Protein AF-A0A317ZCP6-F1 (afdb_monomer_lite)

pLDDT: mean 84.68, std 14.22, range [36.19, 97.12]

Structure (mmCIF, N/CA/C/O backbone):
data_AF-A0A317ZCP6-F1
#
_entry.id   AF-A0A317ZCP6-F1
#
loop_
_atom_site.group_PDB
_atom_site.id
_atom_site.type_symbol
_atom_site.label_atom_id
_atom_site.label_alt_id
_atom_site.label_comp_id
_atom_site.label_asym_id
_atom_site.label_entity_id
_atom_site.label_seq_id
_atom_site.pdbx_PDB_ins_code
_atom_site.Cartn_x
_atom_site.Cartn_y
_atom_site.Cartn_z
_atom_site.occupancy
_atom_site.B_iso_or_equiv
_atom_site.auth_seq_id
_atom_site.auth_comp_id
_atom_site.auth_asym_id
_atom_site.auth_atom_id
_atom_site.pdbx_PDB_model_num
ATOM 1 N N . MET A 1 1 ? 5.111 -17.673 -9.911 1.00 57.44 1 MET A N 1
ATOM 2 C CA . MET A 1 1 ? 4.857 -16.214 -9.877 1.00 57.44 1 MET A CA 1
ATOM 3 C C . MET A 1 1 ? 3.831 -15.945 -8.789 1.00 57.44 1 MET A C 1
ATOM 5 O O . MET A 1 1 ? 2.890 -16.719 -8.690 1.00 57.44 1 MET A O 1
ATOM 9 N N . GLN A 1 2 ? 4.041 -14.940 -7.933 1.00 74.50 2 GLN A N 1
ATOM 10 C CA . GLN A 1 2 ? 3.030 -14.547 -6.942 1.00 74.50 2 GLN A CA 1
ATOM 11 C C . GLN A 1 2 ? 1.878 -13.835 -7.657 1.00 74.50 2 GLN A C 1
ATOM 13 O O . GLN A 1 2 ? 2.135 -13.032 -8.551 1.00 74.50 2 GLN A O 1
ATOM 18 N N . GLY A 1 3 ? 0.640 -14.164 -7.292 1.00 91.25 3 GLY A N 1
ATOM 19 C CA . GLY A 1 3 ? -0.557 -13.499 -7.803 1.00 91.25 3 GLY A CA 1
ATOM 20 C C . GLY A 1 3 ? -0.906 -12.236 -7.017 1.00 91.25 3 GLY A C 1
ATOM 21 O O . GLY A 1 3 ? -0.183 -11.833 -6.105 1.00 91.25 3 GLY A O 1
ATOM 22 N N . ILE A 1 4 ? -2.037 -11.628 -7.367 1.00 94.94 4 ILE A N 1
ATOM 23 C CA . ILE A 1 4 ? -2.645 -10.544 -6.588 1.00 94.94 4 ILE A CA 1
ATOM 24 C C . ILE A 1 4 ? -3.201 -11.129 -5.284 1.00 94.94 4 ILE A C 1
ATOM 26 O O . ILE A 1 4 ? -3.896 -12.146 -5.319 1.00 94.94 4 ILE A O 1
ATOM 30 N N . THR A 1 5 ? -2.918 -10.495 -4.145 1.00 96.38 5 THR A N 1
ATOM 31 C CA . THR A 1 5 ? -3.489 -10.890 -2.846 1.00 96.38 5 THR A CA 1
ATOM 32 C C . THR A 1 5 ? -4.449 -9.830 -2.328 1.00 96.38 5 THR A C 1
ATOM 34 O O . THR A 1 5 ? -4.243 -8.635 -2.540 1.00 96.38 5 THR A O 1
ATOM 37 N N . ILE A 1 6 ? -5.504 -10.278 -1.647 1.00 95.88 6 ILE A N 1
ATOM 38 C CA . ILE A 1 6 ? -6.473 -9.420 -0.966 1.00 95.88 6 ILE A CA 1
ATOM 39 C C . ILE A 1 6 ? -6.577 -9.911 0.473 1.00 95.88 6 ILE A C 1
ATOM 41 O O . ILE A 1 6 ? -6.936 -11.061 0.721 1.00 95.88 6 ILE A O 1
ATOM 45 N N . GLU A 1 7 ? -6.259 -9.034 1.414 1.00 96.12 7 GLU A N 1
ATOM 46 C CA . GLU A 1 7 ? -6.312 -9.295 2.847 1.00 96.12 7 GLU A CA 1
ATOM 47 C C . GLU A 1 7 ? -7.375 -8.391 3.471 1.00 96.12 7 GLU A C 1
ATOM 49 O O . GLU A 1 7 ? -7.331 -7.170 3.316 1.00 96.12 7 GLU A O 1
ATOM 54 N N . LEU A 1 8 ? -8.337 -8.991 4.173 1.00 94.62 8 LEU A N 1
ATOM 55 C CA . LEU A 1 8 ? -9.399 -8.278 4.880 1.00 94.62 8 LEU A CA 1
ATOM 56 C C . LEU A 1 8 ? -9.108 -8.305 6.376 1.00 94.62 8 LEU A C 1
ATOM 58 O O . LEU A 1 8 ? -8.979 -9.374 6.973 1.00 94.62 8 LEU A O 1
ATOM 62 N N . MET A 1 9 ? -9.004 -7.129 6.987 1.00 95.00 9 MET A N 1
ATOM 63 C CA . MET A 1 9 ? -8.581 -6.982 8.375 1.00 95.00 9 MET A CA 1
ATOM 64 C C . MET A 1 9 ? -9.559 -6.094 9.134 1.00 95.00 9 MET A C 1
ATOM 66 O O . MET A 1 9 ? -9.804 -4.950 8.758 1.00 95.00 9 MET A O 1
ATOM 70 N N . LYS A 1 10 ? -10.094 -6.604 10.249 1.00 92.81 10 LYS A N 1
ATOM 71 C CA . LYS A 1 10 ? -10.973 -5.817 11.127 1.00 92.81 10 LYS A CA 1
ATOM 72 C C . LYS A 1 10 ? -10.212 -4.675 11.804 1.00 92.81 10 LYS A C 1
ATOM 74 O O . LYS A 1 10 ? -10.729 -3.570 11.900 1.00 92.81 10 LYS A O 1
ATOM 79 N N . GLN A 1 11 ? -8.997 -4.952 12.266 1.00 93.19 11 GLN A N 1
ATOM 80 C CA . GLN A 1 11 ? -8.072 -3.977 12.835 1.00 93.19 11 GLN A CA 1
ATOM 81 C C . GLN A 1 11 ? -6.661 -4.328 12.376 1.00 93.19 11 GLN A C 1
ATOM 83 O O . GLN A 1 11 ? -6.311 -5.510 12.331 1.00 93.19 11 GLN A O 1
ATOM 88 N N . TYR A 1 12 ? -5.862 -3.323 12.026 1.00 94.06 12 TYR A N 1
ATOM 89 C CA . TYR A 1 12 ? -4.502 -3.548 11.551 1.00 94.06 12 TYR A CA 1
ATOM 90 C C . TYR A 1 12 ? -3.554 -2.418 11.951 1.00 94.06 12 TYR A C 1
ATOM 92 O O . TYR A 1 12 ? -3.798 -1.241 11.691 1.00 94.06 12 TYR A O 1
ATOM 100 N N . THR A 1 13 ? -2.432 -2.814 12.542 1.00 94.88 13 THR A N 1
ATOM 101 C CA . THR A 1 13 ? -1.283 -1.963 12.846 1.00 94.88 13 THR A CA 1
ATOM 102 C C . THR A 1 13 ? -0.038 -2.759 12.496 1.00 94.88 13 THR A C 1
ATOM 104 O O . THR A 1 13 ? 0.009 -3.971 12.712 1.00 94.88 13 THR A O 1
ATOM 107 N N . SER A 1 14 ? 0.977 -2.091 11.958 1.00 95.38 14 SER A N 1
ATOM 108 C CA . SER A 1 14 ? 2.213 -2.749 11.549 1.00 95.38 14 SER A CA 1
ATOM 109 C C . SER A 1 14 ? 3.442 -2.077 12.154 1.00 95.38 14 SER A C 1
ATOM 111 O O . SER A 1 14 ? 3.448 -0.883 12.471 1.00 95.38 14 SER A O 1
ATOM 113 N N . SER A 1 15 ? 4.535 -2.833 12.248 1.00 95.44 15 SER A N 1
ATOM 114 C CA . SER A 1 15 ? 5.870 -2.234 12.253 1.00 95.44 15 SER A CA 1
ATOM 115 C C . SER A 1 15 ? 6.146 -1.565 10.898 1.00 95.44 15 SER A C 1
ATOM 117 O O . SER A 1 15 ? 5.391 -1.737 9.938 1.00 95.44 15 SER A O 1
ATOM 119 N N . ALA A 1 16 ? 7.202 -0.752 10.820 1.00 96.50 16 ALA A N 1
ATOM 120 C CA . ALA A 1 16 ? 7.627 -0.195 9.542 1.00 96.50 16 ALA A CA 1
ATOM 121 C C . ALA A 1 16 ? 8.177 -1.313 8.644 1.00 96.50 16 ALA A C 1
ATOM 123 O O . ALA A 1 16 ? 8.994 -2.118 9.092 1.00 96.50 16 ALA A O 1
ATOM 124 N N . TYR A 1 17 ? 7.753 -1.347 7.384 1.00 96.56 17 TYR A N 1
ATOM 125 C CA . TYR A 1 17 ? 8.246 -2.292 6.385 1.00 96.56 17 TYR A CA 1
ATOM 126 C C . TYR A 1 17 ? 8.432 -1.608 5.034 1.00 96.56 17 TYR A C 1
ATOM 128 O O . TYR A 1 17 ? 7.825 -0.577 4.752 1.00 96.56 17 TYR A O 1
ATOM 136 N N . ARG A 1 18 ? 9.289 -2.188 4.190 1.00 95.62 18 ARG A N 1
ATOM 137 C CA . ARG A 1 18 ? 9.496 -1.728 2.815 1.00 95.62 18 ARG A CA 1
ATOM 138 C C . ARG A 1 18 ? 8.656 -2.551 1.845 1.00 95.62 18 ARG A C 1
ATOM 140 O O . ARG A 1 18 ? 8.644 -3.783 1.911 1.00 95.62 18 ARG A O 1
ATOM 147 N N . VAL A 1 19 ? 7.987 -1.875 0.919 1.00 94.50 19 VAL A N 1
ATOM 148 C CA . VAL A 1 19 ? 7.223 -2.521 -0.150 1.00 94.50 19 VAL A CA 1
ATOM 149 C C . VAL A 1 19 ? 8.164 -2.876 -1.297 1.00 94.50 19 VAL A C 1
ATOM 151 O O . VAL A 1 19 ? 8.727 -2.008 -1.957 1.00 94.50 19 VAL A O 1
ATOM 154 N N . PHE A 1 20 ? 8.359 -4.166 -1.558 1.00 92.88 20 PHE A N 1
ATOM 155 C CA . PHE A 1 20 ? 9.291 -4.634 -2.586 1.00 92.88 20 PHE A CA 1
ATOM 156 C C . PHE A 1 20 ? 8.564 -5.396 -3.698 1.00 92.88 20 PHE A C 1
ATOM 158 O O . PHE A 1 20 ? 7.734 -6.260 -3.410 1.00 92.88 20 PHE A O 1
ATOM 165 N N . ASN A 1 21 ? 8.880 -5.059 -4.954 1.00 92.31 21 ASN A N 1
ATOM 166 C CA . ASN A 1 21 ? 8.354 -5.639 -6.194 1.00 92.31 21 ASN A CA 1
ATOM 167 C C . ASN A 1 21 ? 6.822 -5.720 -6.301 1.00 92.31 21 ASN A C 1
ATOM 169 O O . ASN A 1 21 ? 6.280 -6.593 -6.983 1.00 92.31 21 ASN A O 1
ATOM 173 N N . ARG A 1 22 ? 6.110 -4.800 -5.648 1.00 94.56 22 ARG A N 1
ATOM 174 C CA . ARG A 1 22 ? 4.649 -4.717 -5.678 1.00 94.56 22 ARG A CA 1
ATOM 175 C C . ARG A 1 22 ? 4.168 -3.302 -5.388 1.00 94.56 22 ARG A C 1
ATOM 177 O O . ARG A 1 22 ? 4.924 -2.489 -4.862 1.00 94.56 22 ARG A O 1
ATOM 184 N N . ILE A 1 23 ? 2.906 -3.069 -5.701 1.00 94.38 23 ILE A N 1
ATOM 185 C CA . ILE A 1 23 ? 2.105 -1.946 -5.224 1.00 94.38 23 ILE A CA 1
ATOM 186 C C . ILE A 1 23 ? 1.155 -2.484 -4.164 1.00 94.38 23 ILE A C 1
ATOM 188 O O . ILE A 1 23 ? 0.656 -3.604 -4.296 1.00 94.38 23 ILE A O 1
ATOM 192 N N . GLU A 1 24 ? 0.904 -1.703 -3.121 1.00 95.31 24 GLU A N 1
ATOM 193 C CA . GLU A 1 24 ? -0.135 -2.024 -2.145 1.00 95.31 24 GLU A CA 1
ATOM 194 C C . GLU A 1 24 ? -1.224 -0.954 -2.188 1.00 95.31 24 GLU A C 1
ATOM 196 O O . GLU A 1 24 ? -0.934 0.239 -2.265 1.00 95.31 24 GLU A O 1
ATOM 201 N N . LEU A 1 25 ? -2.482 -1.379 -2.154 1.00 94.25 25 LEU A N 1
ATOM 202 C CA . LEU A 1 25 ? -3.636 -0.502 -2.012 1.00 94.25 25 LEU A CA 1
ATOM 203 C C . LEU A 1 25 ? -4.251 -0.749 -0.645 1.00 94.25 25 LEU A C 1
ATOM 205 O O . LEU A 1 25 ? -4.545 -1.895 -0.306 1.00 94.25 25 LEU A O 1
ATOM 209 N N . PHE A 1 26 ? -4.476 0.314 0.117 1.00 93.12 26 PHE A N 1
ATOM 210 C CA . PHE A 1 26 ? -5.245 0.248 1.352 1.00 93.12 26 PHE A CA 1
ATOM 211 C C . PHE A 1 26 ? -6.572 0.973 1.173 1.00 93.12 26 PHE A C 1
ATOM 213 O O . PHE A 1 26 ? -6.613 2.120 0.722 1.00 93.12 26 PHE A O 1
ATOM 220 N N . VAL A 1 27 ? -7.651 0.300 1.555 1.00 89.88 27 VAL A N 1
ATOM 221 C CA . VAL A 1 27 ? -9.013 0.838 1.533 1.00 89.88 27 VAL A CA 1
ATOM 222 C C . VAL A 1 27 ? -9.619 0.622 2.908 1.00 89.88 27 VAL A C 1
ATOM 224 O O . VAL A 1 27 ? -9.732 -0.522 3.338 1.00 89.88 27 VAL A O 1
ATOM 227 N N . SER A 1 28 ? -9.992 1.698 3.604 1.00 89.00 28 SER A N 1
ATOM 228 C CA . SER A 1 28 ? -10.781 1.597 4.837 1.00 89.00 28 SER A CA 1
ATOM 229 C C . SER A 1 28 ? -12.258 1.780 4.527 1.00 89.00 28 SER A C 1
ATOM 231 O O . SER A 1 28 ? -12.642 2.742 3.865 1.00 89.00 28 SER A O 1
ATOM 233 N N . PHE A 1 29 ? -13.078 0.858 5.024 1.00 85.19 29 PHE A N 1
ATOM 234 C CA . PHE A 1 29 ? -14.533 0.899 4.881 1.00 85.19 29 PHE A CA 1
ATOM 235 C C . PHE A 1 29 ? -15.204 1.807 5.921 1.00 85.19 29 PHE A C 1
ATOM 237 O O . PHE A 1 29 ? -16.321 2.259 5.701 1.00 85.19 29 PHE A O 1
ATOM 244 N N . GLU A 1 30 ? -14.518 2.104 7.027 1.00 85.88 30 GLU A N 1
ATOM 245 C CA . GLU A 1 30 ? -15.025 2.953 8.120 1.00 85.88 30 GLU A CA 1
ATOM 246 C C . GLU A 1 30 ? -14.355 4.336 8.161 1.00 85.88 30 GLU A C 1
ATOM 248 O O . GLU A 1 30 ? -14.615 5.141 9.053 1.00 85.88 30 GLU A O 1
ATOM 253 N N . GLY A 1 31 ? -13.480 4.635 7.198 1.00 81.12 31 GLY A N 1
ATOM 254 C CA . GLY A 1 31 ? -12.792 5.922 7.121 1.00 81.12 31 GLY A CA 1
ATOM 255 C C . GLY A 1 31 ? -11.653 6.092 8.129 1.00 81.12 31 GLY A C 1
ATOM 256 O O . GLY A 1 31 ? -11.203 7.213 8.364 1.00 81.12 31 GLY A O 1
ATOM 257 N N . VAL A 1 32 ? -11.178 5.002 8.735 1.00 87.38 32 VAL A N 1
ATOM 258 C CA . VAL A 1 32 ? -10.118 5.017 9.748 1.00 87.38 32 VAL A CA 1
ATOM 259 C C . VAL A 1 32 ? -8.892 4.290 9.202 1.00 87.38 32 VAL A C 1
ATOM 261 O O . VAL A 1 32 ? -8.724 3.080 9.367 1.00 87.38 32 VAL A O 1
ATOM 264 N N . LEU A 1 33 ? -8.017 5.047 8.536 1.00 91.44 33 LEU A N 1
ATOM 265 C CA . LEU A 1 33 ? -6.715 4.580 8.068 1.00 91.44 33 LEU A CA 1
ATOM 266 C C . LEU A 1 33 ? -5.665 5.678 8.245 1.00 91.44 33 LEU A C 1
ATOM 268 O O . LEU A 1 33 ? -5.679 6.706 7.568 1.00 91.44 33 LEU A O 1
ATOM 272 N N . THR A 1 34 ? -4.706 5.447 9.139 1.00 93.38 34 THR A N 1
ATOM 273 C CA . THR A 1 34 ? -3.531 6.313 9.266 1.00 93.38 34 THR A CA 1
ATOM 274 C C . THR A 1 34 ? -2.298 5.567 8.789 1.00 93.38 34 THR A C 1
ATOM 276 O O . THR A 1 34 ? -1.984 4.475 9.260 1.00 93.38 34 THR A O 1
ATOM 279 N N . LEU A 1 35 ? -1.566 6.171 7.862 1.00 93.31 35 LEU A N 1
ATOM 280 C CA . LEU A 1 35 ? -0.320 5.623 7.343 1.00 93.31 35 LEU A CA 1
ATOM 281 C C . LEU A 1 35 ? 0.819 6.596 7.607 1.00 93.31 35 LEU A C 1
ATOM 283 O O . LEU A 1 35 ? 0.646 7.811 7.577 1.00 93.31 35 LEU A O 1
ATOM 287 N N . GLU A 1 36 ? 2.004 6.062 7.846 1.00 94.75 36 GLU A N 1
ATOM 288 C CA . GLU A 1 36 ? 3.248 6.811 7.753 1.00 94.75 36 GLU A CA 1
ATOM 289 C C . GLU A 1 36 ? 4.017 6.288 6.542 1.00 94.75 36 GLU A C 1
ATOM 291 O O . GLU A 1 36 ? 4.439 5.132 6.528 1.00 94.75 36 GLU A O 1
ATOM 296 N N . LEU A 1 37 ? 4.138 7.131 5.517 1.00 92.69 37 LEU A N 1
ATOM 297 C CA . LEU A 1 37 ? 4.779 6.832 4.239 1.00 92.69 37 LEU A CA 1
ATOM 298 C C . LEU A 1 37 ? 6.086 7.606 4.156 1.00 92.69 37 LEU A C 1
ATOM 300 O O . LEU A 1 37 ? 6.083 8.836 4.179 1.00 92.69 37 LEU A O 1
ATOM 304 N N . ASN A 1 38 ? 7.208 6.891 4.095 1.00 92.56 38 ASN A N 1
ATOM 305 C CA . ASN A 1 38 ? 8.554 7.465 4.066 1.00 92.56 38 ASN A CA 1
ATOM 306 C C . ASN A 1 38 ? 8.780 8.503 5.190 1.00 92.56 38 ASN A C 1
ATOM 308 O O . ASN A 1 38 ? 9.385 9.550 4.977 1.00 92.56 38 ASN A O 1
ATOM 312 N N . GLY A 1 39 ? 8.240 8.231 6.384 1.00 90.19 39 GLY A N 1
ATOM 313 C CA . GLY A 1 39 ? 8.306 9.119 7.553 1.00 90.19 39 GLY A CA 1
ATOM 314 C C . GLY A 1 39 ? 7.241 10.224 7.595 1.00 90.19 39 GLY A C 1
ATOM 315 O O . GLY A 1 39 ? 7.070 10.870 8.629 1.00 90.19 39 GLY A O 1
ATOM 316 N N . LYS A 1 40 ? 6.473 10.436 6.519 1.00 91.38 40 LYS A N 1
ATOM 317 C CA . LYS A 1 40 ? 5.371 11.404 6.487 1.00 91.38 40 LYS A CA 1
ATOM 318 C C . LYS A 1 40 ? 4.062 10.741 6.904 1.00 91.38 40 LYS A C 1
ATOM 320 O O . LYS A 1 40 ? 3.604 9.792 6.274 1.00 91.38 40 LYS A O 1
ATOM 325 N N . LYS A 1 41 ? 3.428 11.267 7.951 1.00 92.44 41 LYS A N 1
ATOM 326 C CA . LYS A 1 41 ? 2.107 10.814 8.400 1.00 92.44 41 LYS A CA 1
ATOM 327 C C . LYS A 1 41 ? 1.011 11.369 7.485 1.00 92.44 41 LYS A C 1
ATOM 329 O O . LYS A 1 41 ? 0.956 12.577 7.261 1.00 92.44 41 LYS A O 1
ATOM 334 N N . SER A 1 42 ? 0.123 10.495 7.031 1.00 88.38 42 SER A N 1
ATOM 335 C CA . SER A 1 42 ? -1.047 10.812 6.215 1.00 88.38 42 SER A CA 1
ATOM 336 C C . SER A 1 42 ? -2.286 10.108 6.764 1.00 88.38 42 SER A C 1
ATOM 338 O O . SER A 1 42 ? -2.224 8.968 7.229 1.0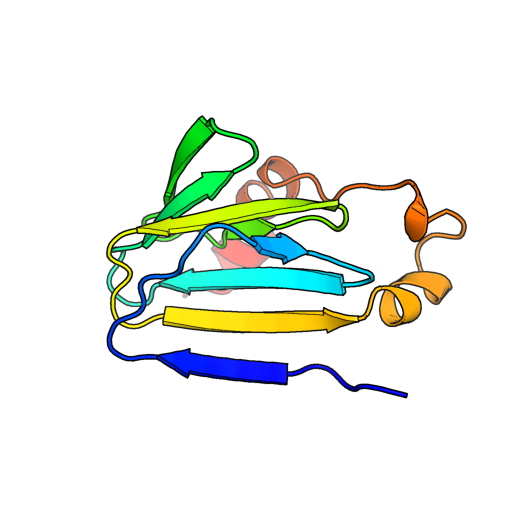0 88.38 42 SER A O 1
ATOM 340 N N . HIS A 1 43 ? -3.417 10.805 6.700 1.00 86.06 43 HIS A N 1
ATOM 341 C CA . HIS A 1 43 ? -4.721 10.296 7.104 1.00 86.06 43 HIS A CA 1
ATOM 342 C C . HIS A 1 43 ? -5.565 10.050 5.860 1.00 86.06 43 HIS A C 1
ATOM 344 O O . HIS A 1 43 ? -5.775 10.957 5.055 1.00 86.06 43 HIS A O 1
ATOM 350 N N . PHE A 1 44 ? -6.030 8.817 5.713 1.00 80.50 44 PHE A N 1
ATOM 351 C CA . PHE A 1 44 ? -6.880 8.380 4.623 1.00 80.50 44 PHE A CA 1
ATOM 352 C C . PHE A 1 44 ? -8.234 8.020 5.217 1.00 80.50 44 PHE A C 1
ATOM 354 O O . PHE A 1 44 ? -8.346 7.110 6.032 1.00 80.50 44 PHE A O 1
ATOM 361 N N . TYR A 1 45 ? -9.254 8.783 4.838 1.00 73.94 45 TYR A N 1
ATOM 362 C CA . TYR A 1 45 ? -10.619 8.539 5.284 1.00 73.94 45 TYR A CA 1
ATOM 363 C C . TYR A 1 45 ? -11.311 7.639 4.257 1.00 73.94 45 TYR A C 1
ATOM 365 O O . TYR A 1 45 ? -11.099 6.435 4.234 1.00 73.94 45 TYR A O 1
ATOM 373 N N . HIS A 1 46 ? -12.037 8.227 3.313 1.00 69.94 46 HIS A N 1
ATOM 374 C CA . HIS A 1 46 ? -12.754 7.506 2.254 1.00 69.94 46 HIS A CA 1
ATOM 375 C C . HIS A 1 46 ? -11.938 7.382 0.958 1.00 69.94 46 HIS A C 1
ATOM 377 O O . HIS A 1 46 ? -12.493 7.286 -0.133 1.00 69.94 46 HIS A O 1
ATOM 383 N N . GLN A 1 47 ? -10.611 7.474 1.057 1.00 75.44 47 GLN A N 1
ATOM 384 C CA . GLN A 1 47 ? -9.714 7.463 -0.095 1.00 75.44 47 GLN A CA 1
ATOM 38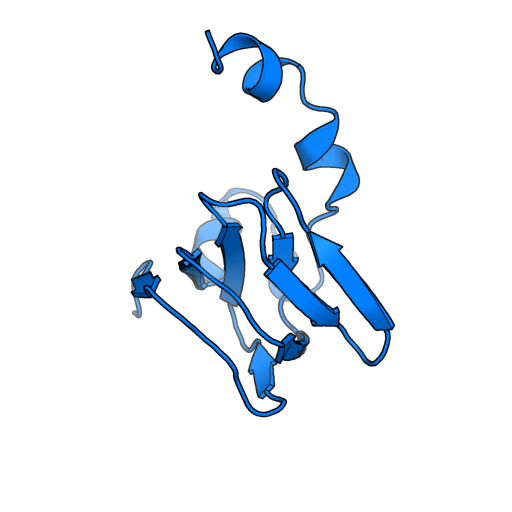5 C C . GLN A 1 47 ? -8.896 6.180 -0.112 1.00 75.44 47 GLN A C 1
ATOM 387 O O . GLN A 1 47 ? -8.413 5.723 0.922 1.00 75.44 47 GLN A O 1
ATOM 392 N N . VAL A 1 48 ? -8.693 5.641 -1.312 1.00 85.81 48 VAL A N 1
ATOM 393 C CA . VAL A 1 48 ? -7.729 4.565 -1.532 1.00 85.81 48 VAL A CA 1
ATOM 394 C C . VAL A 1 48 ? -6.327 5.139 -1.346 1.00 85.81 48 VAL A C 1
ATOM 396 O O . VAL A 1 48 ? -5.944 6.101 -2.020 1.00 85.81 48 VAL A O 1
ATOM 399 N N . ALA A 1 49 ? -5.559 4.548 -0.436 1.00 90.19 49 ALA A N 1
ATOM 400 C CA . ALA A 1 49 ? -4.141 4.836 -0.303 1.00 90.19 49 ALA A CA 1
ATOM 401 C C . ALA A 1 49 ? -3.346 3.937 -1.248 1.00 90.19 49 ALA A C 1
ATOM 403 O O . ALA A 1 49 ? -3.467 2.716 -1.178 1.00 90.19 49 ALA A O 1
ATOM 404 N N . ILE A 1 50 ? -2.540 4.544 -2.121 1.00 91.75 50 ILE A N 1
ATOM 405 C CA . ILE A 1 50 ? -1.620 3.822 -3.003 1.00 91.75 50 ILE A CA 1
ATOM 406 C C . ILE A 1 50 ? -0.226 3.874 -2.387 1.00 91.75 50 ILE A C 1
ATOM 408 O O . ILE A 1 50 ? 0.295 4.956 -2.127 1.00 91.75 50 ILE A O 1
ATOM 412 N N . ILE A 1 51 ? 0.373 2.706 -2.178 1.00 93.75 51 ILE A N 1
ATOM 413 C CA . ILE A 1 51 ? 1.727 2.545 -1.650 1.00 93.75 51 ILE A CA 1
ATOM 414 C C . ILE A 1 51 ? 2.608 2.020 -2.767 1.00 93.75 51 ILE A C 1
ATOM 416 O O . ILE A 1 51 ? 2.354 0.941 -3.319 1.00 93.75 51 ILE A O 1
ATOM 420 N N . ASN A 1 52 ? 3.636 2.784 -3.110 1.00 93.56 52 ASN A N 1
ATOM 421 C CA . ASN A 1 52 ? 4.499 2.447 -4.221 1.00 93.56 52 ASN A CA 1
ATOM 422 C C . ASN A 1 52 ? 5.548 1.417 -3.831 1.00 93.56 52 ASN A C 1
ATOM 424 O O . ASN A 1 52 ? 5.919 1.237 -2.671 1.00 93.56 52 ASN A O 1
ATOM 428 N N . HIS A 1 53 ? 6.079 0.764 -4.854 1.00 93.50 53 HIS A N 1
ATOM 429 C CA . HIS A 1 53 ? 7.305 0.013 -4.706 1.00 93.50 53 HIS A CA 1
ATOM 430 C C . HIS A 1 53 ? 8.422 0.925 -4.174 1.00 93.50 53 HIS A C 1
ATOM 432 O O . HIS A 1 53 ? 8.578 2.057 -4.618 1.00 93.50 53 HIS A O 1
ATOM 438 N N . ASN 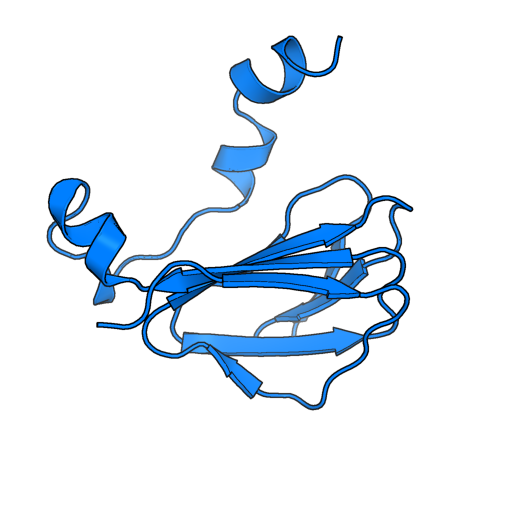A 1 54 ? 9.208 0.393 -3.241 1.00 92.69 54 ASN A N 1
ATOM 439 C CA . ASN A 1 54 ? 10.283 1.030 -2.482 1.00 92.69 54 ASN A CA 1
ATOM 440 C C . ASN A 1 54 ? 9.847 1.995 -1.379 1.00 92.69 54 ASN A C 1
ATOM 442 O O . ASN A 1 54 ? 10.704 2.375 -0.571 1.00 92.69 54 ASN A O 1
ATOM 446 N N . ASP A 1 55 ? 8.552 2.291 -1.249 1.00 93.75 55 ASP A N 1
ATOM 447 C CA . ASP A 1 55 ? 8.061 3.043 -0.100 1.00 93.75 55 ASP A CA 1
ATOM 448 C C . ASP A 1 55 ? 8.299 2.263 1.198 1.00 93.75 55 ASP A C 1
ATOM 450 O O . ASP A 1 55 ? 8.152 1.035 1.277 1.00 93.75 55 ASP A O 1
ATOM 454 N N . ILE A 1 56 ? 8.685 3.000 2.237 1.00 95.50 56 ILE A N 1
ATOM 455 C CA . ILE A 1 56 ? 8.643 2.543 3.620 1.00 95.50 56 ILE A CA 1
ATOM 456 C C . ILE A 1 56 ? 7.279 2.933 4.170 1.00 95.50 56 ILE A C 1
ATOM 458 O O . ILE A 1 56 ? 6.929 4.111 4.193 1.00 95.50 56 ILE A O 1
ATOM 462 N N . VAL A 1 57 ? 6.526 1.951 4.642 1.00 96.44 57 VAL A N 1
ATOM 463 C CA . VAL A 1 57 ? 5.179 2.142 5.169 1.00 96.44 57 VAL A CA 1
ATOM 464 C C . VAL A 1 57 ? 5.097 1.634 6.600 1.00 96.44 57 VAL A C 1
ATOM 466 O O . VAL A 1 57 ? 5.659 0.598 6.959 1.00 96.44 57 VAL A O 1
ATOM 469 N N . LYS A 1 58 ? 4.361 2.367 7.428 1.00 97.12 58 LYS A N 1
ATOM 470 C CA . LYS A 1 58 ? 3.913 1.921 8.744 1.00 97.12 58 LYS A CA 1
ATOM 471 C C . LYS A 1 58 ? 2.426 2.218 8.876 1.00 97.12 58 LYS A C 1
ATOM 473 O O . LYS A 1 58 ? 2.020 3.376 8.776 1.00 97.12 58 LYS A O 1
ATOM 478 N N . VAL A 1 59 ? 1.623 1.185 9.110 1.00 94.44 59 VAL A N 1
ATOM 479 C CA . VAL A 1 59 ? 0.186 1.342 9.348 1.00 94.44 59 VAL A CA 1
ATOM 480 C C . VAL A 1 59 ? -0.044 1.627 10.823 1.00 94.44 59 VAL A C 1
ATOM 482 O O . VAL A 1 59 ? 0.441 0.884 11.678 1.00 94.44 59 VAL A O 1
ATOM 485 N N . LYS A 1 60 ? -0.763 2.710 11.114 1.00 92.00 60 LYS A N 1
ATOM 486 C CA . LYS A 1 60 ? -1.157 3.110 12.464 1.00 92.00 60 LYS A CA 1
ATOM 487 C C . LYS A 1 60 ? -2.676 3.064 12.557 1.00 92.00 60 LYS A C 1
ATOM 489 O O . LYS A 1 60 ? -3.348 3.791 11.833 1.00 92.00 60 LYS A O 1
ATOM 494 N N . ASP A 1 61 ? -3.188 2.228 13.449 1.00 85.94 61 ASP A N 1
ATOM 495 C CA . ASP A 1 61 ? -4.584 2.244 13.890 1.00 85.94 61 ASP A CA 1
ATOM 496 C C . ASP A 1 61 ? -5.588 2.221 12.727 1.00 85.94 61 ASP A C 1
ATOM 498 O O . ASP A 1 61 ? -6.389 3.139 12.557 1.00 85.94 61 ASP A O 1
ATOM 502 N N . ALA A 1 62 ? -5.522 1.184 11.891 1.00 89.56 62 ALA A N 1
ATOM 503 C CA . ALA A 1 62 ? -6.459 1.000 10.790 1.00 89.56 62 ALA A CA 1
ATOM 504 C C . ALA A 1 62 ? -7.647 0.120 11.211 1.00 89.56 62 ALA A C 1
ATOM 506 O O . ALA A 1 62 ? -7.448 -0.893 11.887 1.00 89.56 62 ALA A O 1
ATOM 507 N N . GLN A 1 63 ? -8.866 0.477 10.795 1.00 91.31 63 GLN A N 1
ATOM 508 C CA . GLN A 1 63 ? -10.094 -0.284 11.076 1.00 91.31 63 GLN A CA 1
ATOM 509 C C . GLN A 1 63 ? -10.860 -0.610 9.796 1.00 91.31 63 GLN A C 1
ATOM 511 O O . GLN A 1 63 ? -10.915 0.210 8.874 1.00 91.31 63 GLN A O 1
ATOM 516 N N . ALA A 1 64 ? -11.422 -1.822 9.763 1.00 92.00 64 ALA A N 1
ATOM 517 C CA . ALA A 1 64 ? -12.163 -2.389 8.640 1.00 92.00 64 ALA A CA 1
ATOM 518 C C . ALA A 1 64 ? -11.456 -2.098 7.307 1.00 92.00 64 ALA A C 1
ATOM 520 O O . ALA A 1 64 ? -11.922 -1.299 6.496 1.00 92.00 64 ALA A O 1
ATOM 521 N N . VAL A 1 65 ? -10.281 -2.697 7.113 1.00 92.94 65 VAL A N 1
ATOM 522 C CA . VAL A 1 65 ? -9.387 -2.380 5.998 1.00 92.94 65 VAL A CA 1
ATOM 523 C C . VAL A 1 65 ? -9.185 -3.571 5.079 1.00 92.94 65 VAL A C 1
ATOM 525 O O . VAL A 1 65 ? -8.886 -4.678 5.527 1.00 92.94 65 VAL A O 1
ATOM 528 N N . ALA A 1 66 ? -9.289 -3.312 3.779 1.00 93.94 66 ALA A N 1
ATOM 529 C CA . ALA A 1 66 ? -8.779 -4.186 2.739 1.00 93.94 66 ALA A CA 1
ATOM 530 C C . ALA A 1 66 ? -7.376 -3.727 2.324 1.00 93.94 66 ALA A C 1
ATOM 532 O O . ALA A 1 66 ? -7.173 -2.560 1.976 1.00 93.94 66 ALA A O 1
ATOM 533 N N . LYS A 1 67 ? -6.418 -4.655 2.335 1.00 95.81 67 LYS A N 1
ATOM 534 C CA . LYS A 1 67 ? -5.102 -4.485 1.720 1.00 95.81 67 LYS A CA 1
ATOM 535 C C . LYS A 1 67 ? -5.039 -5.336 0.461 1.00 95.81 67 LYS A C 1
ATOM 537 O O . LYS A 1 67 ? -5.202 -6.551 0.527 1.00 95.81 67 LYS A O 1
ATOM 542 N N . ILE A 1 68 ? -4.772 -4.706 -0.673 1.00 95.88 68 ILE A N 1
ATOM 543 C CA . ILE A 1 68 ? -4.595 -5.383 -1.958 1.00 95.88 68 ILE A CA 1
ATOM 544 C C . ILE A 1 68 ? -3.127 -5.268 -2.340 1.00 95.88 68 ILE A C 1
ATOM 546 O O . ILE A 1 68 ? -2.616 -4.157 -2.449 1.00 95.88 68 ILE A O 1
ATOM 550 N N . SER A 1 69 ? -2.447 -6.389 -2.562 1.00 96.25 69 SER A N 1
ATOM 551 C CA . SER A 1 69 ? -1.054 -6.392 -3.015 1.00 96.25 69 SER A CA 1
ATOM 552 C C . SER A 1 69 ? -0.98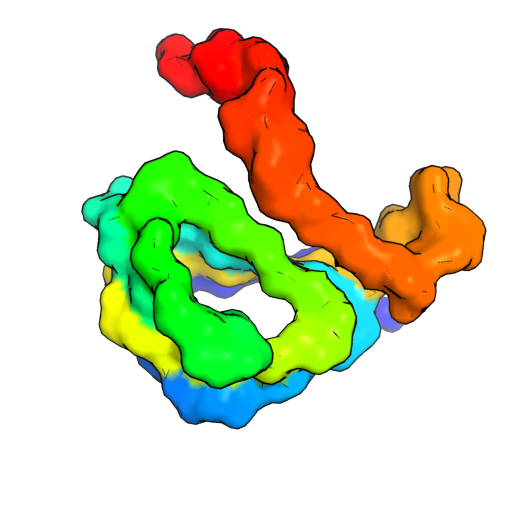2 -6.849 -4.466 1.00 96.25 69 SER A C 1
ATOM 554 O O . SER A 1 69 ? -1.371 -7.971 -4.789 1.00 96.25 69 SER A O 1
ATOM 556 N N . ILE A 1 70 ? -0.471 -5.983 -5.339 1.00 94.44 70 ILE A N 1
ATOM 557 C CA . ILE A 1 70 ? -0.378 -6.216 -6.782 1.00 94.44 70 ILE A CA 1
ATOM 558 C C . ILE A 1 70 ? 1.102 -6.303 -7.162 1.00 94.44 70 ILE A C 1
ATOM 560 O O . ILE A 1 70 ? 1.807 -5.291 -7.104 1.00 94.44 70 ILE A O 1
ATOM 564 N N . PRO A 1 71 ? 1.611 -7.484 -7.545 1.00 94.56 71 PRO A N 1
ATOM 565 C CA . PRO A 1 71 ? 2.986 -7.624 -8.006 1.00 94.56 71 PRO A CA 1
ATOM 566 C C . PRO A 1 71 ? 3.280 -6.722 -9.207 1.00 94.56 71 PRO A C 1
ATOM 568 O O . PRO A 1 71 ? 2.479 -6.616 -10.133 1.00 94.56 71 PRO A O 1
ATOM 571 N N . LEU A 1 72 ? 4.460 -6.103 -9.223 1.00 92.19 72 LEU A N 1
ATOM 572 C CA . LEU A 1 72 ? 4.790 -5.073 -10.212 1.00 92.19 72 LEU A CA 1
ATOM 573 C C . LEU A 1 72 ? 4.769 -5.574 -11.665 1.00 92.19 72 LEU A C 1
ATOM 575 O O . LEU A 1 72 ? 4.452 -4.814 -12.572 1.00 92.19 72 LEU A O 1
ATOM 579 N N . HIS A 1 73 ? 5.070 -6.855 -11.889 1.00 90.12 73 HIS A N 1
ATOM 580 C CA . HIS A 1 73 ? 5.113 -7.437 -13.231 1.00 90.12 73 HIS A CA 1
ATOM 581 C C . HIS A 1 73 ? 3.763 -7.381 -13.964 1.00 90.12 73 HIS A C 1
ATOM 583 O O . HIS A 1 73 ? 3.761 -7.335 -15.191 1.00 90.12 73 HIS A O 1
ATOM 589 N N . TYR A 1 74 ? 2.632 -7.308 -13.250 1.00 90.88 74 TYR A N 1
ATOM 590 C CA . TYR A 1 74 ? 1.315 -7.100 -13.866 1.00 90.88 74 TYR A CA 1
ATOM 591 C C . TYR A 1 74 ? 1.208 -5.757 -14.605 1.00 90.88 74 TYR A C 1
ATOM 593 O O . TYR A 1 74 ? 0.368 -5.607 -15.484 1.00 90.88 74 TYR A O 1
ATOM 601 N N . PHE A 1 75 ? 2.069 -4.785 -14.289 1.00 89.00 75 PHE A N 1
ATOM 602 C CA . PHE A 1 75 ? 2.091 -3.486 -14.961 1.00 89.00 75 PHE A CA 1
ATOM 603 C C . PHE A 1 75 ? 3.017 -3.440 -16.183 1.00 89.00 75 PHE A C 1
ATOM 605 O O . PHE A 1 75 ? 3.031 -2.432 -16.889 1.00 89.00 75 PHE A O 1
ATOM 612 N N . SER A 1 76 ? 3.772 -4.512 -16.449 1.00 88.25 76 SER A N 1
ATOM 613 C CA . SER A 1 76 ? 4.737 -4.563 -17.556 1.00 88.25 76 SER A CA 1
ATOM 614 C C . SER A 1 76 ? 4.100 -4.355 -18.932 1.00 88.25 76 SER A C 1
ATOM 616 O O . SER A 1 76 ? 4.723 -3.751 -19.800 1.00 88.25 76 SER A O 1
ATOM 618 N N . GLU A 1 77 ? 2.844 -4.771 -19.105 1.00 85.69 77 GLU A N 1
ATOM 619 C CA . GLU A 1 77 ? 2.081 -4.600 -20.348 1.00 85.69 77 GLU A CA 1
ATOM 620 C C . GLU A 1 77 ? 1.674 -3.140 -20.606 1.00 85.69 77 GLU A C 1
ATOM 622 O O . GLU A 1 77 ? 1.443 -2.752 -21.748 1.00 85.69 77 GLU A O 1
ATOM 627 N N . TYR A 1 78 ? 1.611 -2.315 -19.556 1.00 84.12 78 TYR A N 1
ATOM 628 C CA . TYR A 1 78 ? 1.111 -0.938 -19.626 1.00 84.12 78 TYR A CA 1
ATOM 629 C C . TYR A 1 78 ? 2.226 0.111 -19.566 1.00 84.12 78 TYR A C 1
ATOM 631 O O . TYR A 1 78 ? 2.068 1.213 -20.089 1.00 84.12 78 TYR A O 1
ATOM 639 N N . GLN A 1 79 ? 3.343 -0.197 -18.900 1.00 80.94 79 GLN A N 1
ATOM 640 C CA . GLN A 1 79 ? 4.450 0.737 -18.699 1.00 80.94 79 GLN A CA 1
ATOM 641 C C . GLN A 1 79 ? 5.797 -0.003 -18.762 1.00 80.94 79 GLN A C 1
ATOM 643 O O . GLN A 1 79 ? 6.142 -0.705 -17.812 1.00 80.94 79 GLN A O 1
ATOM 648 N N . PRO A 1 80 ? 6.615 0.198 -19.812 1.00 80.56 80 PRO A N 1
ATOM 649 C CA . PRO A 1 80 ? 7.913 -0.471 -19.960 1.00 80.56 80 PRO A CA 1
ATOM 650 C C . PRO A 1 80 ? 8.878 -0.249 -18.785 1.00 80.56 80 PRO A C 1
ATOM 652 O O . PRO A 1 80 ? 9.671 -1.126 -18.455 1.00 80.56 80 PRO A O 1
ATOM 655 N N . HIS A 1 81 ? 8.782 0.901 -18.111 1.00 83.19 81 HIS A N 1
ATOM 656 C CA . HIS A 1 81 ? 9.644 1.274 -16.984 1.00 83.19 81 HIS A CA 1
ATOM 657 C C . HIS A 1 81 ? 8.938 1.147 -15.623 1.00 83.19 81 HIS A C 1
ATOM 659 O O . HIS A 1 81 ? 9.188 1.936 -14.713 1.00 83.19 81 HIS A O 1
ATOM 665 N N . TYR A 1 82 ? 8.043 0.166 -15.463 1.00 79.81 82 TYR A N 1
ATOM 666 C CA . TYR A 1 82 ? 7.210 -0.006 -14.262 1.00 79.81 82 TYR A CA 1
ATOM 667 C C . TYR A 1 82 ? 7.997 -0.174 -12.946 1.00 79.81 82 TYR A C 1
ATOM 669 O O . TYR A 1 82 ? 7.468 0.134 -11.883 1.00 79.81 82 TYR A O 1
ATOM 677 N N . LEU A 1 83 ? 9.260 -0.616 -12.999 1.00 83.88 83 LEU A N 1
ATOM 678 C CA . LEU A 1 83 ? 10.145 -0.701 -11.825 1.00 83.88 83 LEU A CA 1
ATOM 679 C C . LEU A 1 83 ? 10.687 0.661 -11.364 1.00 83.88 83 LEU A C 1
ATOM 681 O O . LEU A 1 83 ? 11.078 0.802 -10.208 1.00 83.88 83 LEU A O 1
ATOM 685 N N . LEU A 1 84 ? 10.740 1.642 -12.268 1.00 81.38 84 LEU A N 1
ATOM 686 C CA . LEU A 1 84 ? 11.270 2.988 -12.019 1.00 81.38 84 LEU A CA 1
ATOM 687 C C . LEU A 1 84 ? 10.158 4.023 -11.806 1.00 81.38 84 LEU A C 1
ATOM 689 O O . LEU A 1 84 ? 10.431 5.167 -11.450 1.00 81.38 84 LEU A O 1
ATOM 693 N N . GLY A 1 85 ? 8.910 3.638 -12.071 1.00 76.69 85 GLY A N 1
ATOM 694 C CA . GLY A 1 85 ? 7.748 4.502 -11.945 1.00 76.69 85 GLY A CA 1
ATOM 695 C C . GLY A 1 85 ? 7.170 4.537 -10.532 1.00 76.69 85 GLY A C 1
ATOM 696 O O . GLY A 1 85 ? 7.457 3.695 -9.685 1.00 76.69 85 GLY A O 1
ATOM 697 N N . PHE A 1 86 ? 6.284 5.504 -10.315 1.00 82.19 86 PHE A N 1
ATOM 698 C CA . PHE A 1 86 ? 5.399 5.556 -9.159 1.00 82.19 86 PHE A CA 1
ATOM 699 C C . PHE A 1 86 ? 3.981 5.899 -9.624 1.00 82.19 86 PHE A C 1
ATOM 701 O O . PHE A 1 86 ? 3.775 6.592 -10.624 1.00 82.19 86 PHE A O 1
ATOM 708 N N . PHE A 1 87 ? 2.993 5.413 -8.890 1.00 81.62 87 PHE A N 1
ATOM 709 C CA . PHE A 1 87 ? 1.591 5.731 -9.077 1.00 81.62 87 PHE A CA 1
ATOM 710 C C . PHE A 1 87 ? 1.272 7.020 -8.324 1.00 81.62 87 PHE A C 1
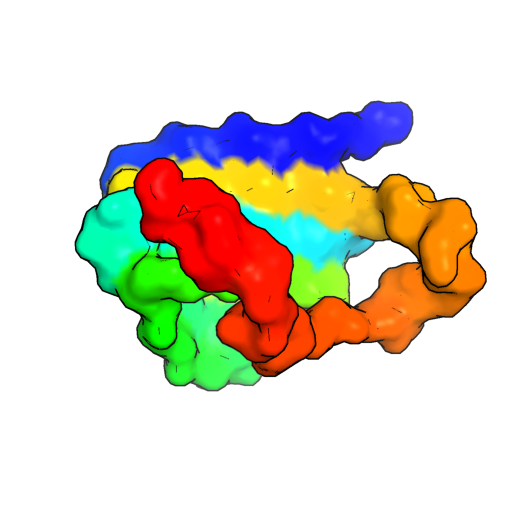ATOM 712 O O . PHE A 1 87 ? 1.477 7.129 -7.113 1.00 81.62 87 PHE A O 1
ATOM 719 N N . ASN A 1 88 ? 0.776 8.014 -9.062 1.00 79.69 88 ASN A N 1
ATOM 720 C CA . ASN A 1 88 ? 0.349 9.282 -8.488 1.00 79.69 88 ASN A CA 1
ATOM 721 C C . ASN A 1 88 ? -1.061 9.137 -7.895 1.00 79.69 88 ASN A C 1
ATOM 723 O O . ASN A 1 88 ? -2.031 8.922 -8.624 1.00 79.69 88 ASN A O 1
ATOM 727 N N . GLN A 1 89 ? -1.163 9.315 -6.580 1.00 74.00 89 GLN A N 1
ATOM 728 C CA . GLN A 1 89 ? -2.418 9.217 -5.846 1.00 74.00 89 GLN A CA 1
ATOM 729 C C . GLN A 1 89 ? -3.455 10.284 -6.239 1.00 74.00 89 GLN A C 1
ATOM 731 O O . GLN A 1 89 ? -4.649 9.992 -6.262 1.00 74.00 89 GLN A O 1
ATOM 736 N N . GLU A 1 90 ? -3.029 11.489 -6.624 1.00 71.00 90 GLU A N 1
ATOM 737 C CA . GLU A 1 90 ? -3.921 12.596 -7.010 1.00 71.00 90 GLU A CA 1
ATOM 738 C C . GLU A 1 90 ? -4.691 12.308 -8.306 1.00 71.00 90 GLU A C 1
ATOM 740 O O . GLU A 1 90 ? -5.806 12.793 -8.513 1.00 71.00 90 GLU A O 1
ATOM 745 N N . LYS A 1 91 ? -4.120 11.478 -9.187 1.00 68.62 91 LYS A N 1
ATOM 746 C CA . LYS A 1 91 ? -4.788 11.047 -10.423 1.00 68.62 91 LYS A CA 1
ATOM 747 C C . LYS A 1 91 ? -5.898 10.030 -10.169 1.00 68.62 91 LYS A C 1
ATOM 749 O O . LYS A 1 91 ? -6.791 9.897 -11.000 1.00 68.62 91 LYS A O 1
ATOM 754 N N . LEU A 1 92 ? -5.856 9.325 -9.037 1.00 66.25 92 LEU A N 1
ATOM 755 C CA . LEU A 1 92 ? -6.898 8.373 -8.664 1.00 66.25 92 LEU A CA 1
ATOM 756 C C . LEU A 1 92 ? -8.139 9.106 -8.140 1.00 66.25 92 LEU A C 1
ATOM 758 O O . LEU A 1 92 ? -9.252 8.820 -8.564 1.00 66.25 92 LEU A O 1
ATOM 762 N N . SER A 1 93 ? -7.950 10.090 -7.261 1.00 57.25 93 SER A N 1
ATOM 763 C CA . SER A 1 93 ? -9.043 10.858 -6.646 1.00 57.25 93 SER A CA 1
ATOM 764 C C . SER A 1 93 ? -9.730 11.846 -7.596 1.00 57.25 93 SER A C 1
ATOM 766 O O . SER A 1 93 ? -10.870 12.227 -7.346 1.00 57.25 93 SER A O 1
ATOM 768 N N . SER A 1 94 ? -9.073 12.244 -8.688 1.00 52.47 94 SER A N 1
ATOM 769 C CA . SER A 1 94 ? -9.616 13.163 -9.704 1.00 52.47 94 SER A CA 1
ATOM 770 C C . SER A 1 94 ? -10.294 12.466 -10.890 1.00 52.47 94 SER A C 1
ATOM 772 O O . SER A 1 94 ? -10.837 13.136 -11.771 1.00 52.47 94 SER A O 1
ATOM 774 N N . HIS A 1 95 ? -10.294 11.130 -10.947 1.00 55.16 95 HIS A N 1
ATOM 775 C CA . HIS A 1 95 ? -10.889 10.422 -12.075 1.00 55.16 95 HIS A CA 1
ATOM 776 C C . HIS A 1 95 ? -12.422 10.394 -11.951 1.00 55.16 95 HIS A C 1
ATOM 778 O O . 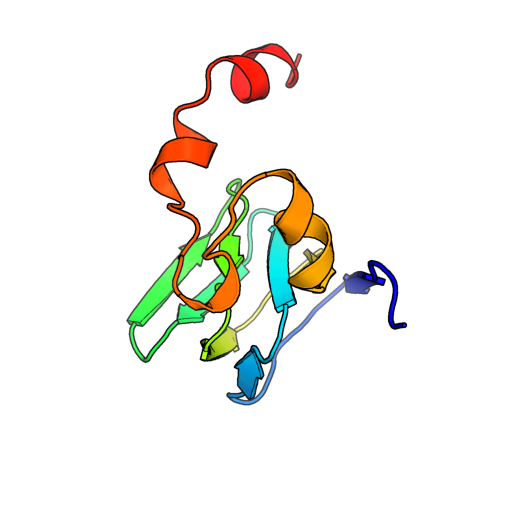HIS A 1 95 ? -12.978 9.633 -11.160 1.00 55.16 95 HIS A O 1
ATOM 784 N N . ASN A 1 96 ? -13.115 11.165 -12.801 1.00 53.31 96 ASN A N 1
ATOM 785 C CA . ASN A 1 96 ? -14.588 11.264 -12.879 1.00 53.31 96 ASN A CA 1
ATOM 786 C C . ASN A 1 96 ? -15.329 9.912 -13.021 1.00 53.31 96 ASN A C 1
ATOM 788 O O . ASN A 1 96 ? -16.542 9.831 -12.842 1.00 53.31 96 ASN A O 1
ATOM 792 N N . ILE A 1 97 ? -14.612 8.839 -13.361 1.00 53.47 97 ILE A N 1
ATOM 793 C CA . ILE A 1 97 ? -15.161 7.479 -13.456 1.00 53.47 97 ILE A CA 1
ATOM 794 C C . ILE A 1 97 ? -15.445 6.896 -12.064 1.00 53.47 97 ILE A C 1
ATOM 796 O O . ILE A 1 97 ? -16.450 6.218 -11.885 1.00 53.47 97 ILE A O 1
ATOM 800 N N . ILE A 1 98 ? -14.614 7.186 -11.057 1.00 51.59 98 ILE A N 1
ATOM 801 C CA . ILE A 1 98 ? -14.825 6.651 -9.703 1.00 51.59 98 ILE A CA 1
ATOM 802 C C . ILE A 1 98 ? -16.018 7.351 -9.044 1.00 51.59 98 ILE A C 1
ATOM 804 O O . ILE A 1 98 ? -16.871 6.692 -8.461 1.00 51.59 98 ILE A O 1
ATOM 808 N N . THR A 1 99 ? -16.154 8.670 -9.206 1.00 47.84 99 THR A N 1
ATOM 809 C CA . THR A 1 99 ? -17.302 9.424 -8.671 1.00 47.84 99 THR A CA 1
ATOM 810 C C . THR A 1 99 ? -18.631 9.070 -9.338 1.00 47.84 99 THR A C 1
ATOM 812 O O . THR A 1 99 ? -19.675 9.204 -8.707 1.00 47.84 99 THR A O 1
ATOM 815 N N . THR A 1 100 ? -18.625 8.594 -10.586 1.00 49.00 100 THR A N 1
ATOM 816 C CA . THR A 1 100 ? -19.854 8.180 -11.288 1.00 49.00 100 THR A CA 1
ATOM 817 C C . THR A 1 100 ? -20.311 6.760 -10.950 1.00 49.00 100 THR A C 1
ATOM 819 O O . THR A 1 100 ? -21.489 6.464 -11.141 1.00 49.00 100 THR A O 1
ATOM 822 N N . GLN A 1 101 ? -19.430 5.906 -10.416 1.00 49.75 101 GLN A N 1
ATOM 823 C CA . GLN A 1 101 ? -19.756 4.530 -10.014 1.00 49.75 101 GLN A CA 1
ATOM 824 C C . GLN A 1 101 ? -20.187 4.383 -8.544 1.00 49.75 101 GLN A C 1
ATOM 826 O O . GLN A 1 101 ? -20.687 3.327 -8.173 1.00 49.75 101 GLN A O 1
ATOM 831 N N . ILE A 1 102 ? -20.050 5.425 -7.713 1.00 46.12 102 ILE A N 1
ATOM 832 C CA . ILE A 1 102 ? -20.547 5.451 -6.319 1.00 46.12 102 ILE A CA 1
ATOM 833 C C . ILE A 1 102 ? -21.996 5.985 -6.293 1.00 46.12 102 ILE A C 1
ATOM 835 O O . ILE A 1 102 ? -22.305 6.948 -5.595 1.00 46.12 102 ILE A O 1
ATOM 839 N N . LYS A 1 103 ? -22.887 5.407 -7.107 1.00 36.19 103 LYS A N 1
ATOM 840 C CA . LYS A 1 103 ? -24.332 5.687 -7.063 1.00 36.19 103 LYS A CA 1
ATOM 841 C C . LYS A 1 103 ? -25.101 4.503 -6.509 1.00 36.19 103 LYS A C 1
ATOM 843 O O . LYS A 1 103 ? -24.848 3.380 -6.993 1.00 36.19 103 LYS A O 1
#

Organism: Staphylococcus pseudintermedius (NCBI:txid283734)

Sequence (103 aa):
MQGITIELMKQYTSSAYRVFNRIELFVSFEGVLTLELNGKKSHFYHQVAIINHNDIVKVKDAQAVAKISIPLHYFSEYQPHYLLGFFNQEKLSSHNIITTQIK

Secondary structure (DSSP, 8-state):
----EEEEEEEE----EE--SEEEEEEESSS-EEEEETTEEEEESSSPEEE-TT-EEEEESEEEEEEEEEEGGGGTTT-TTTTT----HHHHHT-HHHHHH--

Foldseek 3Di:
DDAKDKDWDQKDWDDKDAAAQKKKKKAAPQQAWWKQWQNRIDGGGRAIDIHWHGITMTTDTGGGMMIIIHGQVVCCVPDVPSVVDTDDRVVVVPPVVVVVVPD

Radius of gyration: 13.78 Å; chains: 1; bounding box: 36×29×34 Å